Protein AF-A0A7W0DID4-F1 (afdb_monomer_lite)

InterPro domains:
  IPR013830 SGNH hydrolase-type esterase domain [PF13472] (18-116)
  IPR036514 SGNH hydrolase superfamily [G3DSA:3.40.50.1110] (1-131)
  IPR051532 Diverse Ester Hydrolysis Enzymes [PTHR30383] (20-128)

pLDDT: mean 93.21, std 9.21, range [36.56, 98.81]

Sequence (131 aa):
MPAASDAYGWNYADSRADSDRRADVIVVNQGTNDAAFGSDEFRTAYRAYLDKLRTAAPHARILALRPFNGAHAEDIAAVVAQLADARTEFVDTTDWLSPADGDFNGTVHPSSQGHRKVADRLIDLLAKEHQ

Secondary structure (DSSP, 8-state):
---HHHHTTEEETTEEPPSSTT-SEEEE---GGGTTS-HHHHHHHHHHHHHHHHHH-TTSEEEEEPPTT-TTHHHHHHHHHHHT-TTEEEE--TTS--GGGT-BSSSSSBPHHHHHHHHHHHHHHHHGGG-

Organism: NCBI:txid2756131

Foldseek 3Di:
DDQPLVCQQAPDPPHGDQNQVVAQEAEDQDQPVVLVDDLVVCLVSVLVSVVSSCVRHVNHQYEHEQQPLRGCLVSSQVSQVVVPDPRYDYHYCPPLDDVVVQQADPDRHGDPVVVVSVVVVVVVVVCVVVD

Radius of gyration: 15.05 Å; chains: 1; bounding box: 37×33×36 Å

Structure (mmCIF, N/CA/C/O backbone):
data_AF-A0A7W0DID4-F1
#
_entry.id   AF-A0A7W0DID4-F1
#
loop_
_atom_site.group_PDB
_atom_site.id
_atom_site.type_symbol
_atom_site.label_atom_id
_atom_site.label_alt_id
_atom_site.label_comp_id
_atom_site.label_asym_id
_atom_site.label_entity_id
_atom_site.label_seq_id
_atom_site.pdbx_PDB_ins_code
_atom_site.Cartn_x
_atom_site.Cartn_y
_atom_site.Cartn_z
_atom_site.occupancy
_atom_site.B_iso_or_equiv
_atom_site.auth_seq_id
_atom_site.auth_comp_id
_atom_site.auth_asym_id
_atom_site.auth_atom_id
_atom_site.pdbx_PDB_model_num
ATOM 1 N N . MET A 1 1 ? -6.939 7.546 -14.997 1.00 64.75 1 MET A N 1
ATOM 2 C CA . MET A 1 1 ? -7.271 6.647 -13.871 1.00 64.75 1 MET A CA 1
ATOM 3 C C . MET A 1 1 ? -7.735 7.528 -12.719 1.00 64.75 1 MET A C 1
ATOM 5 O O . MET A 1 1 ? -7.124 8.580 -12.564 1.00 64.75 1 MET A O 1
ATOM 9 N N . PRO A 1 2 ? -8.812 7.192 -11.988 1.00 79.19 2 PRO A N 1
ATOM 10 C CA . PRO A 1 2 ? -9.162 7.921 -10.766 1.00 79.19 2 PRO A CA 1
ATOM 11 C C . PRO A 1 2 ? -8.050 7.765 -9.719 1.00 79.19 2 PRO A C 1
ATOM 13 O O . PRO A 1 2 ? -7.287 6.797 -9.781 1.00 79.19 2 PRO A O 1
ATOM 16 N N . ALA A 1 3 ? -7.971 8.684 -8.755 1.00 87.56 3 ALA A N 1
ATOM 17 C CA . ALA A 1 3 ? -7.100 8.493 -7.600 1.00 87.56 3 ALA A CA 1
ATOM 18 C C . ALA A 1 3 ? -7.553 7.259 -6.797 1.00 87.56 3 ALA A C 1
ATOM 20 O O . ALA A 1 3 ? -8.742 6.928 -6.762 1.00 87.56 3 ALA A O 1
ATOM 21 N N . ALA A 1 4 ? -6.618 6.581 -6.123 1.00 84.69 4 ALA A N 1
ATOM 22 C CA . ALA A 1 4 ? -6.930 5.385 -5.333 1.00 84.69 4 ALA A CA 1
ATOM 23 C C . ALA A 1 4 ? -7.995 5.659 -4.255 1.00 84.69 4 ALA A C 1
ATOM 25 O O . ALA A 1 4 ? -8.894 4.846 -4.029 1.00 84.69 4 ALA A O 1
ATOM 26 N N . SER A 1 5 ? -7.942 6.844 -3.642 1.00 86.19 5 SER A N 1
ATOM 27 C CA . SER A 1 5 ? -8.946 7.303 -2.687 1.00 86.19 5 SER A CA 1
ATOM 28 C C . SER A 1 5 ? -10.337 7.383 -3.316 1.00 86.19 5 SER A C 1
ATOM 30 O O . SER A 1 5 ? -11.295 6.922 -2.700 1.00 86.19 5 SER A O 1
ATOM 32 N N . ASP A 1 6 ? -10.477 7.898 -4.536 1.00 87.81 6 ASP A N 1
ATOM 33 C CA . ASP A 1 6 ? -11.768 8.055 -5.220 1.00 87.81 6 ASP A CA 1
ATOM 34 C C . ASP A 1 6 ? -12.401 6.715 -5.610 1.00 87.81 6 ASP A C 1
ATOM 36 O O . ASP A 1 6 ? -13.627 6.586 -5.619 1.00 87.81 6 ASP A O 1
ATOM 40 N N . ALA A 1 7 ? -11.574 5.698 -5.867 1.00 86.44 7 ALA A N 1
ATOM 41 C CA . ALA A 1 7 ? -12.032 4.344 -6.170 1.00 86.44 7 ALA A CA 1
ATOM 42 C C . ALA A 1 7 ? -12.604 3.611 -4.940 1.00 86.44 7 ALA A C 1
ATOM 44 O O . ALA A 1 7 ? -13.383 2.666 -5.086 1.00 86.44 7 ALA A O 1
ATOM 45 N N . TYR A 1 8 ? -12.260 4.040 -3.722 1.00 86.94 8 TYR A N 1
ATOM 46 C CA . TYR A 1 8 ? -12.751 3.393 -2.508 1.00 86.94 8 TYR A CA 1
ATOM 47 C C . TYR A 1 8 ? -14.268 3.575 -2.327 1.00 86.94 8 TYR A C 1
ATOM 49 O O . TYR A 1 8 ? -14.780 4.697 -2.359 1.00 86.94 8 TYR A O 1
ATOM 57 N N . GLY A 1 9 ? -14.979 2.463 -2.105 1.00 87.69 9 GLY A N 1
ATOM 58 C CA . GLY A 1 9 ? -16.450 2.403 -2.075 1.00 87.69 9 GLY A CA 1
ATOM 59 C C . GLY A 1 9 ? -17.097 1.984 -3.403 1.00 87.69 9 GLY A C 1
ATOM 60 O O . GLY A 1 9 ? -18.319 2.061 -3.547 1.00 87.69 9 GLY A O 1
ATOM 61 N N . TRP A 1 10 ? -16.301 1.519 -4.368 1.00 90.12 10 TRP A N 1
ATOM 62 C CA . TRP A 1 10 ? -16.766 0.988 -5.651 1.00 90.12 10 TRP A CA 1
ATOM 63 C C . TRP A 1 10 ? -16.176 -0.401 -5.926 1.00 90.12 10 TRP A C 1
ATOM 65 O O . TRP A 1 10 ? -15.095 -0.737 -5.444 1.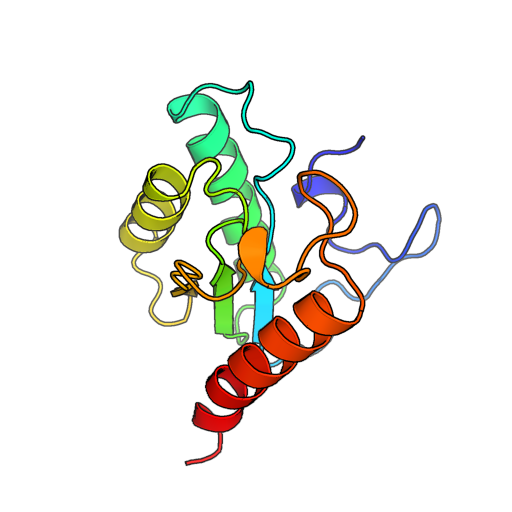00 90.12 10 TRP A O 1
ATOM 75 N N . ASN A 1 11 ? -16.894 -1.223 -6.693 1.00 88.31 11 ASN A N 1
ATOM 76 C CA . ASN A 1 11 ? -16.360 -2.458 -7.280 1.00 88.31 11 ASN A CA 1
ATOM 77 C C . ASN A 1 11 ? -15.824 -2.193 -8.692 1.00 88.31 11 ASN A C 1
ATOM 79 O O . ASN A 1 11 ? -14.724 -2.605 -9.042 1.00 88.31 11 ASN A O 1
ATOM 83 N N . TYR A 1 12 ? -16.627 -1.496 -9.491 1.00 88.81 12 TYR A N 1
ATOM 84 C CA . TYR A 1 12 ? -16.339 -1.002 -10.836 1.00 88.81 12 TYR A CA 1
ATOM 85 C C . TYR A 1 12 ? -17.307 0.157 -11.135 1.00 88.81 12 TYR A C 1
ATOM 87 O O . TYR A 1 12 ? -18.126 0.509 -10.279 1.00 88.81 12 TYR A O 1
ATOM 95 N N . ALA A 1 13 ? -17.206 0.769 -12.321 1.00 88.75 13 ALA A N 1
ATOM 96 C CA . ALA A 1 13 ? -18.090 1.864 -12.727 1.00 88.75 13 ALA A CA 1
ATOM 97 C C . ALA A 1 13 ? -19.568 1.488 -12.518 1.00 88.75 13 ALA A C 1
ATOM 99 O O . ALA A 1 13 ? -19.990 0.392 -12.879 1.00 88.75 13 ALA A O 1
ATOM 100 N N . ASP A 1 14 ? -20.321 2.378 -11.872 1.00 90.38 14 ASP A N 1
ATOM 101 C CA . ASP A 1 14 ? -21.745 2.204 -11.552 1.00 90.38 14 ASP A CA 1
ATOM 102 C C . ASP A 1 14 ? -22.088 1.042 -10.594 1.00 90.38 14 ASP A C 1
ATOM 104 O O . ASP A 1 14 ? -23.261 0.756 -10.356 1.00 90.38 14 ASP A O 1
ATOM 108 N N . SER A 1 15 ? -21.092 0.412 -9.959 1.00 91.94 15 SER A N 1
ATOM 109 C CA . SER A 1 15 ? -21.284 -0.631 -8.941 1.00 91.94 15 SER A CA 1
ATOM 110 C C . SER A 1 15 ? -20.705 -0.204 -7.596 1.00 91.94 15 SER A C 1
ATOM 112 O O . SER A 1 15 ? -19.495 -0.285 -7.359 1.00 91.94 15 SER A O 1
ATOM 114 N N . ARG A 1 16 ? -21.577 0.270 -6.699 1.00 91.31 16 ARG A N 1
ATOM 115 C CA . ARG A 1 16 ? -21.202 0.641 -5.328 1.00 91.31 16 ARG A CA 1
ATOM 116 C C . ARG A 1 16 ? -20.816 -0.595 -4.521 1.00 91.31 16 ARG A C 1
ATOM 118 O O . ARG A 1 16 ? -21.471 -1.632 -4.597 1.00 91.31 16 ARG A O 1
ATOM 125 N N . ALA A 1 17 ? -19.779 -0.446 -3.712 1.00 88.06 17 ALA A N 1
ATOM 126 C CA . ALA A 1 17 ? -19.447 -1.384 -2.655 1.00 88.06 17 ALA A CA 1
ATOM 127 C C . ALA A 1 17 ? -19.858 -0.792 -1.306 1.00 88.06 17 ALA A C 1
ATOM 129 O O . ALA A 1 17 ? -19.883 0.430 -1.145 1.00 88.06 17 ALA A O 1
ATOM 130 N N . ASP A 1 18 ? -20.121 -1.656 -0.327 1.00 86.25 18 ASP A N 1
ATOM 131 C CA . ASP A 1 18 ? -20.102 -1.230 1.070 1.00 86.25 18 ASP A CA 1
ATOM 132 C C . ASP A 1 18 ? -18.725 -0.608 1.362 1.00 86.25 18 ASP A C 1
ATOM 134 O O . ASP A 1 18 ? -17.695 -1.141 0.938 1.00 86.25 18 ASP A O 1
ATOM 138 N N . SER A 1 19 ? -18.706 0.558 2.002 1.00 78.00 19 SER A N 1
ATOM 139 C CA . SER A 1 19 ? -17.467 1.261 2.328 1.00 78.00 19 SER A CA 1
ATOM 140 C C . SER A 1 19 ? -16.710 0.604 3.476 1.00 78.00 19 SER A C 1
ATOM 142 O O . SER A 1 19 ? -15.499 0.758 3.549 1.00 78.00 19 SER A O 1
ATOM 144 N N . ASP A 1 20 ? -17.395 -0.112 4.362 1.00 82.38 20 ASP A N 1
ATOM 145 C CA . ASP A 1 20 ? -16.770 -0.861 5.452 1.00 82.38 20 ASP A CA 1
ATOM 146 C C . ASP A 1 20 ? -16.410 -2.288 4.998 1.00 82.38 20 ASP A C 1
ATOM 148 O O . ASP A 1 20 ? -15.413 -2.875 5.410 1.00 82.38 20 ASP A O 1
ATOM 152 N N . ARG A 1 21 ? -17.239 -2.866 4.114 1.00 81.62 21 ARG A N 1
ATOM 153 C CA . ARG A 1 21 ? -17.190 -4.279 3.672 1.00 81.62 21 ARG A CA 1
ATOM 154 C C . ARG A 1 21 ? -17.163 -5.307 4.813 1.00 81.62 21 ARG A C 1
ATOM 156 O O . ARG A 1 21 ? -17.044 -6.494 4.524 1.00 81.62 21 ARG A O 1
ATOM 163 N N . ARG A 1 22 ? -17.302 -4.867 6.072 1.00 87.19 22 ARG A N 1
ATOM 164 C CA . ARG A 1 22 ? -17.038 -5.650 7.288 1.00 87.19 22 ARG A CA 1
ATOM 165 C C . ARG A 1 22 ? -15.685 -6.357 7.207 1.00 87.19 22 ARG A C 1
ATOM 167 O O . ARG A 1 22 ? -15.583 -7.538 7.522 1.00 87.19 22 ARG A O 1
ATOM 174 N N . ALA A 1 23 ? -14.692 -5.664 6.657 1.00 90.81 23 ALA A N 1
ATOM 175 C CA . ALA A 1 23 ? -13.375 -6.235 6.467 1.00 90.81 23 ALA A CA 1
ATOM 176 C C . ALA A 1 23 ? -12.615 -6.218 7.796 1.00 90.81 23 ALA A C 1
ATOM 178 O O . ALA A 1 23 ? -12.357 -5.150 8.342 1.00 90.81 23 ALA A O 1
ATOM 179 N N . ASP A 1 24 ? -12.183 -7.383 8.273 1.00 94.12 24 ASP A N 1
ATOM 180 C CA . ASP A 1 24 ? -11.279 -7.458 9.427 1.00 94.12 24 ASP A CA 1
ATOM 181 C C . ASP A 1 24 ? -9.902 -6.859 9.088 1.00 94.12 24 ASP A C 1
ATOM 183 O O . ASP A 1 24 ? -9.286 -6.171 9.907 1.00 94.12 24 ASP A O 1
ATOM 187 N N . VAL A 1 25 ? -9.458 -7.044 7.836 1.00 95.31 25 VAL A N 1
ATOM 188 C CA . VAL A 1 25 ? -8.185 -6.530 7.318 1.00 95.31 25 VAL A CA 1
ATOM 189 C C . VAL A 1 25 ? -8.350 -5.879 5.948 1.00 95.31 25 VAL A C 1
ATOM 191 O O . VAL A 1 25 ? -8.963 -6.437 5.037 1.00 95.31 25 VAL A O 1
ATOM 194 N N . ILE A 1 26 ? -7.725 -4.715 5.773 1.00 95.69 26 ILE A N 1
ATOM 195 C CA . ILE A 1 26 ? -7.576 -4.011 4.500 1.00 95.69 26 ILE A CA 1
ATOM 196 C C . ILE A 1 26 ? -6.110 -4.077 4.073 1.00 95.69 26 ILE A C 1
ATOM 198 O O . ILE A 1 26 ? -5.221 -3.574 4.754 1.00 95.69 26 ILE A O 1
ATOM 202 N N . VAL A 1 27 ? -5.862 -4.677 2.912 1.00 97.31 27 VAL A N 1
ATOM 203 C CA . VAL A 1 27 ? -4.529 -4.832 2.318 1.00 97.31 27 VAL A CA 1
ATOM 204 C C . VAL A 1 27 ? -4.361 -3.784 1.216 1.00 97.31 27 VAL A C 1
ATOM 206 O O . VAL A 1 27 ? -5.056 -3.829 0.201 1.00 97.31 27 VAL A O 1
ATOM 209 N N . VAL A 1 28 ? -3.444 -2.836 1.406 1.00 97.88 28 VAL A N 1
ATOM 210 C CA . VAL A 1 28 ? -3.179 -1.733 0.473 1.00 97.88 28 VAL A CA 1
ATOM 211 C C . VAL A 1 28 ? -1.857 -1.972 -0.243 1.00 97.88 28 VAL A C 1
ATOM 213 O O . VAL A 1 28 ? -0.797 -1.887 0.362 1.00 97.88 28 VAL A O 1
ATOM 216 N N . ASN A 1 29 ? -1.917 -2.230 -1.548 1.00 97.31 29 ASN A N 1
ATOM 217 C CA . ASN A 1 29 ? -0.749 -2.311 -2.428 1.00 97.31 29 ASN A CA 1
ATOM 218 C C . ASN A 1 29 ? -0.914 -1.294 -3.567 1.00 97.31 29 A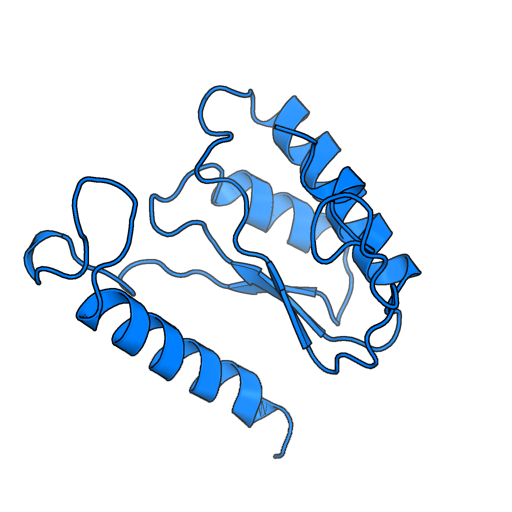SN A C 1
ATOM 220 O O . ASN A 1 29 ? -1.342 -1.634 -4.670 1.00 97.31 29 ASN A O 1
ATOM 224 N N . GLN A 1 30 ? -0.680 -0.022 -3.248 1.00 96.31 30 GLN A N 1
ATOM 225 C CA . GLN A 1 30 ? -0.777 1.119 -4.164 1.00 96.31 30 GLN A CA 1
ATOM 226 C C . GLN A 1 30 ? 0.540 1.902 -4.115 1.00 96.31 30 GLN A C 1
ATOM 228 O O . GLN A 1 30 ? 1.187 1.939 -3.073 1.00 96.31 30 GLN A O 1
ATOM 233 N N . GLY A 1 31 ? 0.952 2.496 -5.237 1.00 95.94 31 GLY A N 1
ATOM 234 C CA . GLY A 1 31 ? 2.221 3.230 -5.350 1.00 95.94 31 GLY A CA 1
ATOM 235 C C . GLY A 1 31 ? 3.073 2.857 -6.565 1.00 95.94 31 GLY A C 1
ATOM 236 O O . GLY A 1 31 ? 3.877 3.664 -7.018 1.00 95.94 31 GLY A O 1
ATOM 237 N N . THR A 1 32 ? 2.883 1.668 -7.158 1.00 96.12 32 THR A N 1
ATOM 238 C CA . THR A 1 32 ? 3.667 1.225 -8.339 1.00 96.12 32 THR A CA 1
ATOM 239 C C . THR A 1 32 ? 3.566 2.215 -9.504 1.00 96.12 32 THR A C 1
ATOM 241 O O . THR A 1 32 ? 4.569 2.498 -10.157 1.00 96.12 32 THR A O 1
ATOM 244 N N . ASN A 1 33 ? 2.364 2.740 -9.759 1.00 94.94 33 ASN A N 1
ATOM 245 C CA . ASN A 1 33 ? 2.088 3.652 -10.874 1.00 94.94 33 ASN A CA 1
ATOM 246 C C . ASN A 1 33 ? 2.386 5.118 -10.540 1.00 94.94 33 ASN A C 1
ATOM 248 O O . ASN A 1 33 ? 2.316 5.970 -11.421 1.00 94.94 33 ASN A O 1
ATOM 252 N N . ASP A 1 34 ? 2.712 5.404 -9.284 1.00 96.25 34 ASP A N 1
ATOM 253 C CA . ASP A 1 34 ? 2.871 6.759 -8.778 1.00 96.25 34 ASP A CA 1
ATOM 254 C C . ASP A 1 34 ? 4.338 7.207 -8.791 1.00 96.25 34 ASP A C 1
ATOM 256 O O . ASP A 1 34 ? 4.630 8.342 -8.452 1.00 96.25 34 ASP A O 1
ATOM 260 N N . ALA A 1 35 ? 5.258 6.361 -9.270 1.00 93.06 35 ALA A N 1
ATOM 261 C CA . ALA A 1 35 ? 6.707 6.585 -9.248 1.00 93.06 35 ALA A CA 1
ATOM 262 C C . ALA A 1 35 ? 7.195 7.893 -9.911 1.00 93.06 35 ALA A C 1
ATOM 264 O O . ALA A 1 35 ? 8.344 8.282 -9.715 1.00 93.06 35 ALA A O 1
ATOM 265 N N . ALA A 1 36 ? 6.363 8.541 -10.731 1.00 94.88 36 ALA A N 1
ATOM 266 C CA . ALA A 1 36 ? 6.671 9.831 -11.348 1.00 94.88 36 ALA A CA 1
ATOM 267 C C . ALA A 1 36 ? 6.356 11.037 -10.440 1.00 94.88 36 ALA A C 1
ATOM 269 O O . ALA A 1 36 ? 6.811 12.143 -10.736 1.00 94.88 36 ALA A O 1
ATOM 270 N N . PHE A 1 37 ? 5.575 10.850 -9.373 1.00 96.25 37 PHE A N 1
ATOM 271 C CA . PHE A 1 37 ? 5.215 11.906 -8.434 1.00 96.25 37 PHE A CA 1
ATOM 272 C C . PHE A 1 37 ? 6.324 12.133 -7.402 1.00 96.25 37 PHE A C 1
ATOM 274 O O . PHE A 1 37 ? 7.085 11.233 -7.047 1.00 96.25 37 PHE A O 1
ATOM 281 N N . GLY A 1 38 ? 6.427 13.369 -6.913 1.00 98.00 38 GLY A N 1
ATOM 282 C CA . GLY A 1 38 ? 7.363 13.706 -5.843 1.00 98.00 38 GLY A CA 1
ATOM 283 C C . GLY A 1 38 ? 6.923 13.133 -4.493 1.00 98.00 38 GLY A C 1
ATOM 284 O O . GLY A 1 38 ? 5.733 12.936 -4.252 1.00 98.00 38 GLY A O 1
ATOM 285 N N . SER A 1 39 ? 7.886 12.930 -3.588 1.00 98.06 39 SER A N 1
ATOM 286 C CA . SER A 1 39 ? 7.651 12.412 -2.229 1.00 98.06 39 SER A CA 1
ATOM 287 C C . SER A 1 39 ? 6.547 13.177 -1.481 1.00 98.06 39 SER A C 1
ATOM 289 O O . SER A 1 39 ? 5.597 12.563 -1.003 1.00 98.06 39 SER A O 1
ATOM 291 N N . ASP A 1 40 ? 6.596 14.512 -1.432 1.00 98.25 40 ASP A N 1
ATOM 292 C CA . ASP A 1 40 ? 5.612 15.309 -0.680 1.00 98.25 40 ASP A CA 1
ATOM 293 C C . ASP A 1 40 ? 4.182 15.180 -1.231 1.00 98.25 40 ASP A C 1
ATOM 295 O O . ASP A 1 40 ? 3.214 15.067 -0.467 1.00 98.25 40 ASP A O 1
ATOM 299 N N . GLU A 1 41 ? 4.044 15.164 -2.559 1.00 97.88 41 GLU A N 1
ATOM 300 C CA . GLU A 1 41 ? 2.758 14.986 -3.237 1.00 97.88 41 GLU A CA 1
ATOM 301 C C . GLU A 1 41 ? 2.195 13.590 -2.960 1.00 97.88 41 GLU A C 1
ATOM 303 O O . GLU A 1 41 ? 1.056 13.458 -2.500 1.00 97.88 41 GLU A O 1
ATOM 308 N N . PHE A 1 42 ? 3.021 12.556 -3.145 1.00 98.44 42 PHE A N 1
ATOM 309 C CA . PHE A 1 42 ? 2.641 11.176 -2.876 1.00 98.44 42 PHE A CA 1
ATOM 310 C C . PHE A 1 42 ? 2.225 10.985 -1.414 1.00 98.44 42 PHE A C 1
ATOM 312 O O . PHE A 1 42 ? 1.151 10.454 -1.143 1.00 98.44 42 PHE A O 1
ATOM 319 N N . ARG A 1 43 ? 3.024 11.465 -0.454 1.00 98.56 43 ARG A N 1
ATOM 320 C CA . ARG A 1 43 ? 2.738 11.331 0.985 1.00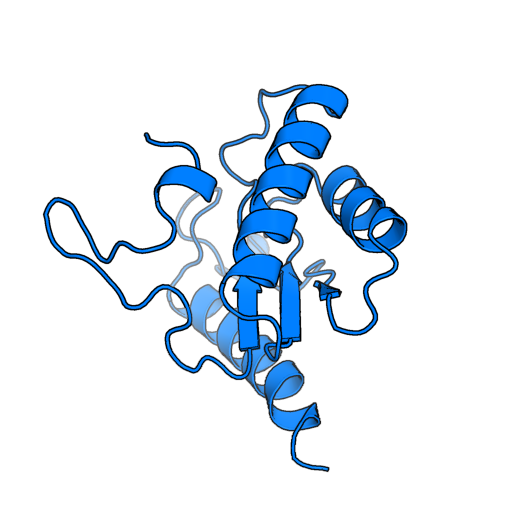 98.56 43 ARG A CA 1
ATOM 321 C C . ARG A 1 43 ? 1.431 12.007 1.373 1.00 98.56 43 ARG A C 1
ATOM 323 O O . ARG A 1 43 ? 0.663 11.442 2.150 1.00 98.56 43 ARG A O 1
ATOM 330 N N . THR A 1 44 ? 1.163 13.187 0.817 1.00 98.12 44 THR A N 1
ATOM 331 C CA . THR A 1 44 ? -0.093 13.911 1.047 1.00 98.12 44 THR A CA 1
ATOM 332 C C . THR A 1 44 ? -1.290 13.092 0.564 1.00 98.12 44 THR A C 1
ATOM 334 O O . THR A 1 44 ? -2.241 12.883 1.321 1.00 98.12 44 THR A O 1
ATOM 337 N N . ALA A 1 45 ? -1.229 12.573 -0.665 1.00 97.81 45 ALA A N 1
ATOM 338 C CA . ALA A 1 45 ? -2.303 11.773 -1.246 1.00 97.81 45 ALA A CA 1
ATOM 339 C C . ALA A 1 45 ? -2.477 10.415 -0.543 1.00 97.81 45 ALA A C 1
ATOM 341 O O . ALA A 1 45 ? -3.600 10.008 -0.238 1.00 97.81 45 ALA A O 1
ATOM 342 N N . TYR A 1 46 ? -1.375 9.729 -0.235 1.00 98.44 46 TYR A N 1
ATOM 343 C CA . TYR A 1 46 ? -1.386 8.426 0.423 1.00 98.44 46 TYR A CA 1
ATOM 344 C C . TYR A 1 46 ? -1.920 8.525 1.855 1.00 98.44 46 TYR A C 1
ATOM 346 O O . TYR A 1 46 ? -2.739 7.704 2.263 1.00 98.44 46 TYR A O 1
ATOM 354 N N . ARG A 1 47 ? -1.551 9.577 2.602 1.00 98.25 47 ARG A N 1
ATOM 355 C CA . ARG A 1 47 ? -2.137 9.857 3.921 1.00 98.25 47 ARG A CA 1
ATOM 356 C C . ARG A 1 47 ? -3.646 10.063 3.828 1.00 98.25 47 ARG A C 1
ATOM 358 O O . ARG A 1 47 ? -4.386 9.410 4.555 1.00 98.25 47 ARG A O 1
ATOM 365 N N . ALA A 1 48 ? -4.101 10.911 2.904 1.00 97.44 48 ALA A N 1
ATOM 366 C CA . ALA A 1 48 ? -5.530 11.144 2.700 1.00 97.44 48 ALA A CA 1
ATOM 367 C C . ALA A 1 48 ? -6.280 9.851 2.332 1.00 97.44 48 ALA A C 1
ATOM 369 O O . ALA A 1 48 ? -7.428 9.653 2.736 1.00 97.44 48 ALA A O 1
ATOM 370 N N . TYR A 1 49 ? -5.632 8.948 1.592 1.00 97.69 49 TYR A N 1
ATOM 371 C CA . TYR A 1 49 ? -6.189 7.636 1.300 1.00 97.69 49 TYR A CA 1
ATOM 372 C C . TYR A 1 49 ? -6.325 6.774 2.564 1.00 97.69 49 TYR A C 1
ATOM 374 O O . TYR A 1 49 ? -7.419 6.273 2.822 1.00 97.69 49 TYR A O 1
ATOM 382 N N . LEU A 1 50 ? -5.276 6.649 3.383 1.00 97.81 50 LEU A N 1
ATOM 383 C CA . LEU A 1 50 ? -5.338 5.885 4.636 1.00 97.81 50 LEU A CA 1
ATOM 384 C C . LEU A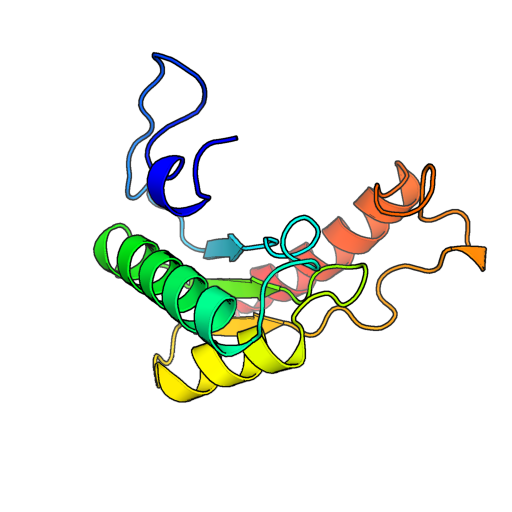 1 50 ? -6.363 6.464 5.628 1.00 97.81 50 LEU A C 1
ATOM 386 O O . LEU A 1 50 ? -7.124 5.701 6.222 1.00 97.81 50 LEU A O 1
ATOM 390 N N . ASP A 1 51 ? -6.464 7.791 5.742 1.00 96.81 51 ASP A N 1
ATOM 391 C CA . ASP A 1 51 ? -7.480 8.459 6.571 1.00 96.81 51 ASP A CA 1
ATOM 392 C C . ASP A 1 51 ? -8.906 8.104 6.108 1.00 96.81 51 ASP A C 1
ATOM 394 O O . ASP A 1 51 ? -9.800 7.846 6.925 1.00 96.81 51 ASP A O 1
ATOM 398 N N . LYS A 1 52 ? -9.127 8.024 4.787 1.00 95.81 52 LYS A N 1
ATOM 399 C CA . LYS A 1 52 ? -10.409 7.596 4.208 1.00 95.81 52 LYS A CA 1
ATOM 400 C C . LYS A 1 52 ? -10.730 6.140 4.554 1.00 95.81 52 LYS A C 1
ATOM 402 O O . LYS A 1 52 ? -11.869 5.855 4.927 1.00 95.81 52 LYS A O 1
ATOM 407 N N . LEU A 1 53 ? -9.750 5.238 4.460 1.00 95.50 53 LEU A N 1
ATOM 408 C CA . LEU A 1 53 ? -9.914 3.830 4.844 1.00 95.50 53 LEU A CA 1
ATOM 409 C C . LEU A 1 53 ? -10.267 3.702 6.328 1.00 95.50 53 LEU A C 1
ATOM 411 O O . LEU A 1 53 ? -11.256 3.057 6.672 1.00 95.50 53 LEU A O 1
ATOM 415 N N . ARG A 1 54 ? -9.511 4.378 7.202 1.00 96.00 54 ARG A N 1
ATOM 416 C CA . ARG A 1 54 ? -9.732 4.360 8.653 1.00 96.00 54 ARG A CA 1
ATOM 417 C C . ARG A 1 54 ? -11.100 4.921 9.036 1.00 96.00 54 ARG A C 1
ATOM 419 O O . ARG A 1 54 ? -11.745 4.381 9.929 1.00 96.00 54 ARG A O 1
ATOM 426 N N . THR A 1 55 ? -11.562 5.970 8.358 1.00 94.31 55 THR A N 1
ATOM 427 C CA . THR A 1 55 ? -12.904 6.534 8.586 1.00 94.31 55 THR A CA 1
ATOM 428 C C . THR A 1 55 ? -14.004 5.540 8.215 1.00 94.31 55 THR A C 1
ATOM 430 O O . THR A 1 55 ? -15.007 5.440 8.918 1.00 94.31 55 THR A O 1
ATOM 433 N N . ALA A 1 56 ? -13.829 4.812 7.112 1.00 93.75 56 ALA A N 1
ATOM 434 C CA . ALA A 1 56 ? -14.836 3.884 6.614 1.00 93.75 56 ALA A CA 1
ATOM 435 C C . ALA A 1 56 ? -14.879 2.554 7.382 1.00 93.75 56 ALA A C 1
ATOM 437 O O . ALA A 1 56 ? -15.967 2.027 7.597 1.00 93.75 56 ALA A O 1
ATOM 438 N N . ALA A 1 57 ? -13.719 2.048 7.805 1.00 94.44 57 ALA A N 1
ATOM 439 C CA . ALA A 1 57 ? -13.560 0.789 8.526 1.00 94.44 57 ALA A CA 1
ATOM 440 C C . ALA A 1 57 ? -12.727 1.006 9.808 1.00 94.44 57 ALA A C 1
ATOM 442 O O . ALA A 1 57 ? -11.566 0.593 9.901 1.00 94.44 57 ALA A O 1
ATOM 443 N N . PRO A 1 58 ? -13.287 1.671 10.838 1.00 94.81 58 PRO A N 1
ATOM 444 C CA . PRO A 1 58 ? -12.540 2.048 12.041 1.00 94.81 58 PRO A CA 1
ATOM 445 C C . PRO A 1 58 ? -12.031 0.850 12.853 1.00 94.81 58 PRO A C 1
ATOM 447 O O . PRO A 1 58 ? -11.092 0.996 13.637 1.00 94.81 58 PRO A O 1
ATOM 450 N N . HIS A 1 59 ? -12.623 -0.330 12.663 1.00 93.44 59 HIS A N 1
ATOM 451 C CA . HIS A 1 59 ? -12.236 -1.563 13.343 1.00 93.44 59 HIS A CA 1
ATOM 452 C C . HIS A 1 59 ? -11.123 -2.337 12.626 1.00 93.44 59 HIS A C 1
ATOM 454 O O . HIS A 1 59 ? -10.380 -3.055 13.294 1.00 93.44 59 HIS A O 1
ATOM 460 N N . ALA A 1 60 ? -10.986 -2.173 11.308 1.00 95.00 60 ALA A N 1
ATOM 461 C CA . ALA A 1 60 ? -10.112 -2.998 10.486 1.00 95.00 60 ALA A CA 1
ATOM 462 C C . ALA A 1 60 ? -8.626 -2.770 10.794 1.00 95.00 60 ALA A C 1
ATOM 464 O O . ALA A 1 60 ? -8.190 -1.641 11.062 1.00 95.00 60 ALA A O 1
ATOM 465 N N . ARG A 1 61 ? -7.816 -3.822 10.686 1.00 96.00 61 ARG A N 1
ATOM 466 C CA . ARG A 1 61 ? -6.366 -3.670 10.523 1.00 96.00 61 ARG A CA 1
ATOM 467 C C . ARG A 1 61 ? -6.067 -3.226 9.096 1.00 96.00 61 ARG A C 1
ATOM 469 O O . ARG A 1 61 ? -6.700 -3.682 8.151 1.00 96.00 61 ARG A O 1
ATOM 476 N N . ILE A 1 62 ? -5.107 -2.327 8.926 1.00 97.50 62 ILE A N 1
ATOM 477 C CA . ILE A 1 62 ? -4.672 -1.841 7.617 1.00 97.50 62 ILE A CA 1
ATOM 478 C C . ILE A 1 62 ? -3.219 -2.262 7.426 1.00 97.50 62 ILE A C 1
ATOM 480 O O . ILE A 1 62 ? -2.343 -1.843 8.177 1.00 97.50 62 ILE A O 1
ATOM 484 N N . LEU A 1 63 ? -2.966 -3.083 6.412 1.00 98.25 63 LEU A N 1
ATOM 485 C CA . LEU A 1 63 ? -1.626 -3.470 5.988 1.00 98.25 63 LEU A CA 1
ATOM 486 C C . LEU A 1 63 ? -1.268 -2.636 4.759 1.00 98.25 63 LEU A C 1
ATOM 488 O O . LEU A 1 63 ? -1.816 -2.855 3.681 1.00 98.25 63 LEU A O 1
ATOM 492 N N . ALA A 1 64 ? -0.376 -1.664 4.920 1.00 98.56 64 ALA A N 1
ATOM 493 C CA . ALA A 1 64 ? 0.163 -0.853 3.836 1.00 98.56 64 ALA A CA 1
ATOM 494 C C . ALA A 1 64 ? 1.443 -1.506 3.312 1.00 98.56 64 ALA A C 1
ATOM 496 O O . ALA A 1 64 ? 2.496 -1.439 3.943 1.00 98.56 64 ALA A O 1
ATOM 497 N N . LEU A 1 65 ? 1.347 -2.170 2.167 1.00 98.75 65 LEU A N 1
ATOM 498 C CA . LEU A 1 65 ? 2.462 -2.887 1.572 1.00 98.75 65 LEU A CA 1
ATOM 499 C C . LEU A 1 65 ? 3.403 -1.902 0.896 1.00 98.75 65 LEU A C 1
ATOM 501 O O . LEU A 1 65 ? 2.970 -0.988 0.191 1.00 98.75 65 LEU A O 1
ATOM 505 N N . ARG A 1 66 ? 4.700 -2.173 1.015 1.00 98.44 66 ARG A N 1
ATOM 506 C CA . ARG A 1 66 ? 5.675 -1.716 0.031 1.00 98.44 66 ARG A CA 1
ATOM 507 C C . ARG A 1 66 ? 5.251 -2.240 -1.354 1.00 98.44 66 ARG A C 1
ATOM 509 O O . ARG A 1 66 ? 5.059 -3.446 -1.502 1.00 98.44 66 ARG A O 1
ATOM 516 N N . PRO A 1 67 ? 5.126 -1.393 -2.389 1.00 97.62 67 PRO A N 1
ATOM 517 C CA . PRO A 1 67 ? 4.935 -1.870 -3.751 1.00 97.62 67 PRO A CA 1
ATOM 518 C C . PRO A 1 67 ? 6.051 -2.838 -4.146 1.00 97.62 67 PRO A C 1
ATOM 520 O O . PRO A 1 67 ? 7.214 -2.632 -3.795 1.00 97.62 67 PRO A O 1
ATOM 523 N N . PHE A 1 68 ? 5.735 -3.889 -4.904 1.00 96.94 68 PHE A N 1
ATOM 524 C CA . PHE A 1 68 ? 6.729 -4.925 -5.220 1.00 96.94 68 PHE A CA 1
ATOM 525 C C . PHE A 1 68 ? 7.925 -4.392 -6.024 1.00 96.94 68 PHE A C 1
ATOM 527 O O . PHE A 1 68 ? 9.031 -4.906 -5.888 1.00 96.94 68 PHE A O 1
ATOM 534 N N . ASN A 1 69 ? 7.734 -3.317 -6.797 1.00 94.50 69 ASN A N 1
ATOM 535 C CA . ASN A 1 69 ? 8.814 -2.612 -7.496 1.00 94.50 69 ASN A CA 1
ATOM 536 C C . ASN A 1 69 ? 9.591 -1.614 -6.609 1.00 94.50 69 ASN A C 1
ATOM 538 O O . ASN A 1 69 ? 10.562 -1.023 -7.068 1.00 94.50 69 ASN A O 1
ATOM 542 N N . GLY A 1 70 ? 9.166 -1.405 -5.361 1.00 96.00 70 GLY A N 1
ATOM 543 C CA . GLY A 1 70 ? 9.787 -0.504 -4.391 1.00 96.00 70 GLY A CA 1
ATOM 544 C C . GLY A 1 70 ? 9.423 0.972 -4.503 1.00 96.00 70 GLY A C 1
ATOM 545 O O . GLY A 1 70 ? 9.962 1.767 -3.735 1.00 96.00 70 GLY A O 1
ATOM 546 N N . ALA A 1 71 ? 8.522 1.349 -5.413 1.00 97.50 71 ALA A N 1
ATOM 547 C CA . ALA A 1 71 ? 8.093 2.737 -5.551 1.00 97.50 71 ALA A CA 1
ATOM 548 C C . ALA A 1 71 ? 7.564 3.286 -4.215 1.00 97.50 71 ALA A C 1
ATOM 550 O O . ALA A 1 71 ? 6.773 2.624 -3.544 1.00 97.50 71 ALA A O 1
ATOM 551 N N . HIS A 1 72 ? 8.021 4.483 -3.835 1.00 98.38 72 HIS A N 1
ATOM 552 C CA . HIS A 1 72 ? 7.594 5.195 -2.625 1.00 98.38 72 HIS A CA 1
ATOM 553 C C . HIS A 1 72 ? 7.692 4.395 -1.310 1.00 98.38 72 HIS A C 1
ATOM 555 O O . HIS A 1 72 ? 6.993 4.702 -0.348 1.00 98.38 72 HIS A O 1
ATOM 561 N N . ALA A 1 73 ? 8.566 3.384 -1.223 1.00 98.50 73 ALA A N 1
ATOM 562 C CA . ALA A 1 73 ? 8.690 2.543 -0.028 1.00 98.50 73 ALA A CA 1
ATOM 563 C C . ALA A 1 73 ? 8.927 3.360 1.258 1.00 98.50 73 ALA A C 1
ATOM 565 O O . ALA A 1 73 ? 8.225 3.177 2.253 1.00 98.50 73 ALA A O 1
ATOM 566 N N . GLU A 1 74 ? 9.882 4.293 1.214 1.00 98.62 74 GLU A N 1
ATOM 567 C CA . GLU A 1 74 ? 10.220 5.166 2.344 1.00 98.62 74 GLU A CA 1
ATOM 568 C C . GLU A 1 74 ? 9.076 6.126 2.690 1.00 98.62 74 GLU A C 1
ATOM 570 O O . GLU A 1 74 ? 8.785 6.354 3.863 1.00 98.62 74 GLU A O 1
ATOM 575 N N . ASP A 1 75 ? 8.379 6.637 1.676 1.00 98.81 75 ASP A N 1
ATOM 576 C CA . ASP A 1 75 ? 7.254 7.554 1.844 1.00 98.81 75 ASP A CA 1
ATOM 577 C C . ASP A 1 75 ? 6.063 6.877 2.526 1.00 98.81 75 ASP A C 1
ATOM 579 O O . ASP A 1 75 ? 5.476 7.440 3.452 1.00 98.81 75 ASP A O 1
ATOM 583 N N . ILE A 1 76 ? 5.725 5.656 2.102 1.00 98.81 76 ILE A N 1
ATOM 584 C CA . ILE A 1 76 ? 4.653 4.855 2.704 1.00 98.81 76 ILE A CA 1
ATOM 585 C C . ILE A 1 76 ? 5.001 4.549 4.162 1.00 98.81 76 ILE A C 1
ATOM 587 O O . ILE A 1 76 ? 4.175 4.789 5.046 1.00 98.81 76 ILE A O 1
ATOM 591 N N . ALA A 1 77 ? 6.221 4.075 4.432 1.00 98.75 77 ALA A N 1
ATOM 592 C CA . ALA A 1 77 ? 6.677 3.794 5.791 1.00 98.75 77 ALA A CA 1
ATOM 593 C C . ALA A 1 77 ? 6.617 5.048 6.682 1.00 98.75 77 ALA A C 1
ATOM 595 O O . ALA A 1 77 ? 6.125 4.984 7.812 1.00 98.75 77 ALA A O 1
ATOM 596 N N . ALA A 1 78 ? 7.046 6.203 6.162 1.00 98.69 78 ALA A N 1
ATOM 597 C CA . ALA A 1 78 ? 6.991 7.475 6.874 1.00 98.69 78 ALA A CA 1
ATOM 598 C C . ALA A 1 78 ? 5.551 7.913 7.176 1.00 98.69 78 ALA A C 1
ATOM 600 O O . ALA A 1 78 ? 5.273 8.339 8.296 1.00 98.69 78 ALA A O 1
ATOM 601 N N . VAL A 1 79 ? 4.626 7.796 6.215 1.00 98.75 79 VAL A N 1
ATOM 602 C CA . VAL A 1 79 ? 3.206 8.121 6.432 1.00 98.75 79 VAL A CA 1
ATOM 603 C C . VAL A 1 79 ? 2.602 7.215 7.501 1.00 98.75 79 VAL A C 1
ATOM 605 O O . VAL A 1 79 ? 1.969 7.718 8.427 1.00 98.75 79 VAL A O 1
ATOM 608 N N . VAL A 1 80 ? 2.826 5.900 7.420 1.00 98.62 80 VAL A N 1
ATOM 609 C CA . VAL A 1 80 ? 2.308 4.947 8.415 1.00 98.62 80 VAL A CA 1
ATOM 610 C C . VAL A 1 80 ? 2.850 5.259 9.812 1.00 98.62 80 VAL A C 1
ATOM 612 O O . VAL A 1 80 ? 2.075 5.327 10.765 1.00 98.62 80 VAL A O 1
ATOM 615 N N . ALA A 1 81 ? 4.151 5.534 9.940 1.00 98.38 81 ALA A N 1
ATOM 616 C CA . ALA A 1 81 ? 4.750 5.919 11.217 1.00 98.38 81 ALA A CA 1
ATOM 617 C C . ALA A 1 81 ? 4.163 7.234 11.772 1.00 98.38 81 ALA A C 1
ATOM 619 O O . ALA A 1 81 ? 3.926 7.348 12.973 1.00 98.38 81 ALA A O 1
ATOM 620 N N . GLN A 1 82 ? 3.898 8.218 10.906 1.00 98.12 82 GLN A N 1
ATOM 621 C CA . GLN A 1 82 ? 3.329 9.518 11.284 1.00 98.12 82 GLN A CA 1
ATOM 622 C C . GLN A 1 82 ? 1.854 9.454 11.689 1.00 98.12 82 GLN A C 1
ATOM 624 O O . GLN A 1 82 ? 1.417 10.291 12.479 1.00 98.12 82 GLN A O 1
ATOM 629 N N . LEU A 1 83 ? 1.087 8.490 11.169 1.00 96.50 83 LEU A N 1
ATOM 630 C CA . LEU A 1 83 ? -0.306 8.290 11.575 1.00 96.50 83 LEU A CA 1
ATOM 631 C C . LEU A 1 83 ? -0.427 7.920 13.057 1.00 96.50 83 LEU A C 1
ATOM 633 O O . LEU A 1 83 ? -1.447 8.236 13.665 1.00 96.50 83 LEU A O 1
ATOM 637 N N . ALA A 1 84 ? 0.593 7.261 13.625 1.00 94.00 84 ALA A N 1
ATOM 638 C CA . ALA A 1 84 ? 0.585 6.745 14.996 1.00 94.00 84 ALA A CA 1
ATOM 639 C C . ALA A 1 84 ? -0.675 5.908 15.324 1.00 94.00 84 ALA A C 1
ATOM 641 O O . ALA A 1 84 ? -1.133 5.859 16.466 1.00 94.00 84 ALA A O 1
ATOM 642 N N . ASP A 1 85 ? -1.241 5.247 14.311 1.00 96.69 85 ASP A N 1
ATOM 643 C CA . ASP A 1 85 ? -2.412 4.384 14.427 1.00 96.69 85 ASP A CA 1
ATOM 644 C C . ASP A 1 85 ? -1.968 2.942 14.687 1.00 96.69 85 ASP A C 1
ATOM 646 O O . ASP A 1 85 ? -1.386 2.292 13.822 1.00 96.69 85 ASP A O 1
ATOM 650 N N . ALA A 1 86 ? -2.294 2.421 15.870 1.00 95.38 86 ALA A N 1
ATOM 651 C CA . ALA A 1 86 ? -1.902 1.080 16.304 1.00 95.38 86 ALA A CA 1
ATOM 652 C C . ALA A 1 86 ? -2.462 -0.060 15.430 1.00 95.38 86 ALA A C 1
ATOM 654 O O . ALA A 1 86 ? -2.015 -1.198 15.558 1.00 95.38 86 ALA A O 1
ATOM 655 N N . ARG A 1 87 ? -3.451 0.215 14.569 1.00 96.31 87 ARG A N 1
ATOM 656 C CA . ARG A 1 87 ? -4.037 -0.766 13.643 1.00 96.31 87 ARG A CA 1
ATOM 657 C C . ARG A 1 87 ? -3.615 -0.557 12.190 1.00 96.31 87 ARG A C 1
ATOM 659 O O . ARG A 1 87 ? -4.198 -1.201 11.320 1.00 96.31 87 ARG A O 1
ATOM 666 N N . THR A 1 88 ? -2.642 0.309 11.916 1.00 98.12 88 THR A N 1
ATOM 667 C CA . THR A 1 88 ? -2.075 0.502 10.576 1.00 98.12 88 THR A CA 1
ATOM 668 C C . THR A 1 88 ? -0.592 0.143 10.590 1.00 98.12 88 THR A C 1
ATOM 670 O O . THR A 1 88 ? 0.184 0.717 11.346 1.00 98.12 88 THR A O 1
ATOM 673 N N . GLU A 1 89 ? -0.192 -0.808 9.751 1.00 97.81 89 GLU A N 1
ATOM 674 C CA . GLU A 1 89 ? 1.163 -1.361 9.708 1.00 97.81 89 GLU A CA 1
ATOM 675 C C . GLU A 1 89 ? 1.760 -1.223 8.307 1.00 97.81 89 GLU A C 1
ATOM 677 O O . GLU A 1 89 ? 1.092 -1.480 7.305 1.00 97.81 89 GLU A O 1
ATOM 682 N N . PHE A 1 90 ? 3.034 -0.837 8.241 1.00 98.56 90 PHE A N 1
ATOM 683 C CA . PHE A 1 90 ? 3.810 -0.910 7.013 1.00 98.56 90 PHE A CA 1
ATOM 684 C C . PHE A 1 90 ? 4.381 -2.318 6.878 1.00 98.56 90 PHE A C 1
ATOM 686 O O . PHE A 1 90 ? 5.120 -2.776 7.749 1.00 98.56 90 PHE A O 1
ATOM 693 N N . VAL A 1 91 ? 4.058 -2.989 5.777 1.00 98.50 91 VAL A N 1
ATOM 694 C CA . VAL A 1 91 ? 4.564 -4.326 5.470 1.00 98.50 91 VAL A CA 1
ATOM 695 C C . VAL A 1 91 ? 5.655 -4.196 4.421 1.00 98.50 91 VAL A C 1
ATOM 697 O O . VAL A 1 91 ? 5.382 -3.921 3.249 1.00 98.50 91 VAL A O 1
ATOM 700 N N . ASP A 1 92 ? 6.898 -4.417 4.840 1.00 98.25 92 ASP A N 1
ATOM 701 C CA . ASP A 1 92 ? 8.021 -4.486 3.915 1.00 98.25 92 ASP A CA 1
ATOM 702 C C . ASP A 1 92 ? 7.967 -5.795 3.112 1.00 98.25 92 ASP A C 1
ATOM 704 O O . ASP A 1 92 ? 8.074 -6.898 3.653 1.00 98.25 92 ASP A O 1
ATOM 708 N N . THR A 1 93 ? 7.781 -5.662 1.800 1.00 98.31 93 THR A N 1
ATOM 709 C CA . THR A 1 93 ? 7.711 -6.784 0.857 1.00 98.31 93 THR A CA 1
ATOM 710 C C . THR A 1 93 ? 9.032 -7.025 0.128 1.00 98.31 93 THR A C 1
ATOM 712 O O . THR A 1 93 ? 9.041 -7.659 -0.933 1.00 98.31 93 THR A O 1
ATOM 715 N N . THR A 1 94 ? 10.136 -6.449 0.609 1.00 97.56 94 THR A N 1
ATOM 716 C CA . THR A 1 94 ? 11.471 -6.710 0.060 1.00 97.56 94 THR A CA 1
ATOM 717 C C . THR A 1 94 ? 11.716 -8.221 0.005 1.00 97.56 94 THR A C 1
ATOM 719 O O . THR A 1 94 ? 11.333 -8.962 0.909 1.00 97.56 94 THR A O 1
ATOM 722 N N . ASP A 1 95 ? 12.268 -8.684 -1.116 1.00 95.88 95 ASP A N 1
ATOM 723 C CA . ASP A 1 95 ? 12.567 -10.093 -1.405 1.00 95.88 95 ASP A CA 1
ATOM 724 C C . ASP A 1 95 ? 11.367 -11.061 -1.415 1.00 95.88 95 ASP A C 1
ATOM 726 O O . ASP A 1 95 ? 11.544 -12.279 -1.477 1.00 95.88 95 ASP A O 1
ATOM 730 N N . TRP A 1 96 ? 10.123 -10.564 -1.419 1.00 97.69 96 TRP A N 1
ATOM 731 C CA . TRP A 1 96 ? 8.955 -11.435 -1.611 1.00 97.69 96 TRP A CA 1
ATOM 732 C C . TRP A 1 96 ? 8.875 -11.994 -3.033 1.00 97.69 96 TRP A C 1
ATOM 734 O O . TRP A 1 96 ? 8.360 -13.096 -3.230 1.00 97.69 96 TRP A O 1
ATOM 744 N N . LEU A 1 97 ? 9.363 -11.228 -4.013 1.00 97.50 97 LEU A N 1
ATOM 745 C CA . LEU A 1 97 ? 9.360 -11.576 -5.430 1.00 97.50 97 LEU A CA 1
ATOM 746 C C . LEU A 1 97 ? 10.726 -11.311 -6.055 1.00 97.50 97 LEU A C 1
ATOM 748 O O . LEU A 1 97 ? 11.356 -10.290 -5.786 1.00 97.50 97 LEU A O 1
ATOM 752 N N . SER A 1 98 ? 11.137 -12.210 -6.944 1.00 94.94 98 SER A N 1
ATOM 753 C CA . SER A 1 98 ? 12.400 -12.155 -7.672 1.00 94.94 98 SER A CA 1
ATOM 754 C C . SER A 1 98 ? 12.146 -12.241 -9.182 1.00 94.94 98 SER A C 1
ATOM 756 O O . SER A 1 98 ? 11.577 -13.228 -9.663 1.00 94.94 98 SER A O 1
ATOM 758 N N . PRO A 1 99 ? 12.599 -11.254 -9.982 1.00 92.62 99 PRO A N 1
ATOM 759 C CA . PRO A 1 99 ? 12.596 -11.377 -11.440 1.00 92.62 99 PRO A CA 1
ATOM 760 C C . PRO A 1 99 ? 13.400 -12.584 -11.934 1.00 92.62 99 PRO A C 1
ATOM 762 O O . PRO A 1 99 ? 12.999 -13.228 -12.902 1.00 92.62 99 PRO A O 1
ATOM 765 N N . ALA A 1 100 ? 14.497 -12.925 -11.249 1.00 94.44 100 ALA A N 1
ATOM 766 C CA . ALA A 1 100 ? 15.340 -14.068 -11.598 1.00 94.44 100 ALA A CA 1
ATOM 767 C C . ALA A 1 100 ? 14.622 -15.417 -11.404 1.00 94.44 100 ALA A C 1
ATOM 769 O O . ALA A 1 100 ? 14.946 -16.384 -12.090 1.00 94.44 100 ALA A O 1
ATOM 770 N N . ASP A 1 101 ? 13.610 -15.464 -10.535 1.00 95.88 101 ASP A N 1
ATOM 771 C CA . ASP A 1 101 ? 12.840 -16.675 -10.228 1.00 95.88 101 ASP A CA 1
ATOM 772 C C . ASP A 1 101 ? 11.607 -16.842 -11.137 1.00 95.88 101 ASP A C 1
ATOM 774 O O . ASP A 1 101 ? 10.819 -17.773 -10.951 1.00 95.88 101 ASP A O 1
ATOM 778 N N . GLY A 1 102 ? 11.395 -15.930 -12.094 1.00 95.75 102 GLY A N 1
ATOM 779 C CA . GLY A 1 102 ? 10.197 -15.918 -12.940 1.00 95.75 102 GLY A CA 1
ATOM 780 C C . GLY A 1 102 ? 8.931 -15.457 -12.206 1.00 95.75 102 GLY A C 1
ATOM 781 O O . GLY A 1 102 ? 7.810 -15.765 -12.623 1.00 95.75 102 GLY A O 1
ATOM 782 N N . ASP A 1 103 ? 9.076 -14.707 -11.110 1.00 97.75 103 ASP A N 1
ATOM 783 C CA . ASP A 1 103 ? 7.935 -14.235 -10.319 1.00 97.75 103 ASP A CA 1
ATOM 784 C C . ASP A 1 103 ? 7.169 -13.084 -10.982 1.00 97.75 103 ASP A C 1
ATOM 786 O O . ASP A 1 103 ? 6.107 -12.699 -10.496 1.00 97.75 103 ASP A O 1
ATOM 790 N N . PHE A 1 104 ? 7.665 -12.560 -12.103 1.00 96.81 104 PHE A N 1
ATOM 791 C CA . PHE A 1 104 ? 7.043 -11.483 -12.864 1.00 96.81 104 PHE A CA 1
ATOM 792 C C . PHE A 1 104 ? 6.703 -11.917 -14.291 1.00 96.81 104 PHE A C 1
ATOM 794 O O . PHE A 1 104 ? 7.420 -12.687 -14.926 1.00 96.81 104 PHE A O 1
ATOM 801 N N . ASN A 1 105 ? 5.601 -11.378 -14.803 1.00 94.00 105 ASN A N 1
ATOM 802 C CA . ASN A 1 105 ? 5.258 -11.338 -16.215 1.00 94.00 105 ASN A CA 1
ATOM 803 C C . ASN A 1 105 ? 5.494 -9.905 -16.724 1.00 94.00 105 ASN A C 1
ATOM 805 O O . ASN A 1 105 ? 4.628 -9.037 -16.606 1.00 94.00 105 ASN A O 1
ATOM 809 N N . GLY A 1 106 ? 6.694 -9.640 -17.240 1.00 89.25 106 GLY A N 1
ATOM 810 C CA . GLY A 1 106 ? 7.154 -8.288 -17.562 1.00 89.25 106 GLY A CA 1
ATOM 811 C C . GLY A 1 106 ? 7.901 -7.647 -16.392 1.00 89.25 106 GLY A C 1
ATOM 812 O O . GLY A 1 106 ? 8.621 -8.327 -15.669 1.00 89.25 106 GLY A O 1
ATOM 813 N N . THR A 1 107 ? 7.772 -6.330 -16.227 1.00 83.94 107 THR A N 1
ATOM 814 C CA . THR A 1 107 ? 8.580 -5.558 -15.264 1.00 83.94 107 THR A CA 1
ATOM 815 C C . THR A 1 107 ? 7.928 -5.369 -13.900 1.00 83.94 107 THR A C 1
ATOM 817 O O . THR A 1 107 ? 8.637 -5.324 -12.902 1.00 83.94 107 THR A O 1
ATOM 820 N N . VAL A 1 108 ? 6.600 -5.236 -13.839 1.00 89.31 108 VAL A N 1
ATOM 821 C CA . VAL A 1 108 ? 5.893 -4.873 -12.592 1.00 89.31 108 VAL A CA 1
ATOM 822 C C . VAL A 1 108 ? 4.737 -5.802 -12.234 1.00 89.31 108 VAL A C 1
ATOM 824 O O . VAL A 1 108 ? 4.285 -5.803 -11.093 1.00 89.31 108 VAL A O 1
ATOM 827 N N . HIS A 1 109 ? 4.251 -6.605 -13.182 1.00 94.56 109 HIS A N 1
ATOM 828 C CA . HIS A 1 109 ? 3.126 -7.504 -12.947 1.00 94.56 109 HIS A CA 1
ATOM 829 C C . HIS A 1 109 ? 3.630 -8.864 -12.462 1.00 94.56 109 HIS A C 1
ATOM 831 O O . HIS A 1 109 ? 4.442 -9.471 -13.161 1.00 94.56 109 HIS A O 1
ATOM 837 N N . PRO A 1 110 ? 3.168 -9.380 -11.310 1.00 96.56 110 PRO A N 1
ATOM 838 C CA . PRO A 1 110 ? 3.523 -10.726 -10.888 1.00 96.56 110 PRO A CA 1
ATOM 839 C C . PRO A 1 110 ? 3.028 -11.790 -11.881 1.00 96.56 110 PRO A C 1
ATOM 841 O O . PRO A 1 110 ? 1.969 -11.662 -12.496 1.00 96.56 110 PRO A O 1
ATOM 844 N N . SER A 1 111 ? 3.791 -12.868 -12.033 1.00 98.00 111 SER A N 1
ATOM 845 C CA . SER A 1 111 ? 3.347 -14.085 -12.714 1.00 98.00 111 SER A CA 1
ATOM 846 C C . SER A 1 111 ? 2.383 -14.872 -11.817 1.00 98.00 111 SER A C 1
ATOM 848 O O . SER A 1 111 ? 2.218 -14.575 -10.633 1.00 98.00 111 SER A O 1
ATOM 850 N N . SER A 1 112 ? 1.767 -15.941 -12.330 1.00 98.06 112 SER A N 1
ATOM 851 C CA . SER A 1 112 ? 0.946 -16.834 -11.495 1.00 98.06 112 SER A CA 1
ATOM 852 C C . SER A 1 112 ? 1.737 -17.490 -10.353 1.00 98.06 112 SER A C 1
ATOM 854 O O . SER A 1 112 ? 1.155 -17.893 -9.350 1.00 98.06 112 SER A O 1
ATOM 856 N N . GLN A 1 113 ? 3.057 -17.644 -10.492 1.00 97.75 113 GLN A N 1
ATOM 857 C CA . GLN A 1 113 ? 3.928 -18.079 -9.397 1.00 97.75 113 GLN A CA 1
ATOM 858 C C . GLN A 1 113 ? 4.161 -16.946 -8.398 1.00 97.75 113 GLN A C 1
ATOM 860 O O . GLN A 1 113 ? 4.002 -17.168 -7.200 1.00 97.75 113 GLN A O 1
ATOM 865 N N . GLY A 1 114 ? 4.466 -15.739 -8.878 1.00 98.12 114 GLY A N 1
ATOM 866 C CA . GLY A 1 114 ? 4.646 -14.581 -8.008 1.00 98.12 114 GLY A CA 1
ATOM 867 C C . GLY A 1 114 ? 3.401 -14.287 -7.171 1.00 98.12 114 GLY A C 1
ATOM 868 O O . GLY A 1 114 ? 3.489 -14.129 -5.958 1.00 98.12 114 GLY A O 1
ATOM 869 N N . HIS A 1 115 ? 2.213 -14.337 -7.781 1.00 98.38 115 HIS A N 1
ATOM 870 C CA . HIS A 1 115 ? 0.947 -14.217 -7.053 1.00 98.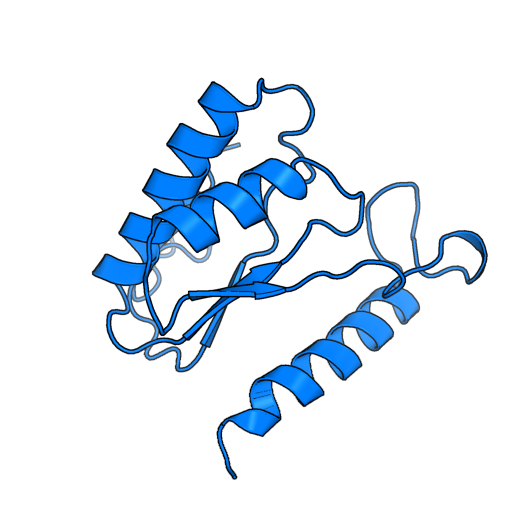38 115 HIS A CA 1
ATOM 871 C C . HIS A 1 115 ? 0.786 -15.269 -5.947 1.00 98.38 115 HIS A C 1
ATOM 873 O O . HIS A 1 115 ? 0.301 -14.926 -4.872 1.00 98.38 115 HIS A O 1
ATOM 879 N N . ARG A 1 116 ? 1.215 -16.520 -6.173 1.00 98.44 116 ARG A N 1
ATOM 880 C CA . ARG A 1 116 ? 1.192 -17.566 -5.136 1.00 98.44 116 ARG A CA 1
ATOM 881 C C . ARG A 1 116 ? 2.142 -17.238 -3.984 1.00 98.44 116 ARG A C 1
ATOM 883 O O . ARG A 1 116 ? 1.700 -17.255 -2.844 1.00 98.44 116 ARG A O 1
ATOM 890 N N . LYS A 1 117 ? 3.383 -16.825 -4.273 1.00 98.19 117 LYS A N 1
ATOM 891 C CA . LYS A 1 117 ? 4.342 -16.393 -3.236 1.00 98.19 117 LYS A CA 1
ATOM 892 C C . LYS A 1 117 ? 3.783 -15.251 -2.378 1.00 98.19 117 LYS A C 1
ATOM 894 O O . LYS A 1 117 ? 3.866 -15.309 -1.155 1.00 98.19 117 LYS A O 1
ATOM 899 N N . VAL A 1 118 ? 3.187 -14.228 -3.000 1.00 98.06 118 VAL A N 1
ATOM 900 C CA . VAL A 1 118 ? 2.543 -13.119 -2.268 1.00 98.06 118 VAL A CA 1
ATOM 901 C C . VAL A 1 118 ? 1.385 -13.624 -1.410 1.00 98.06 118 VAL A C 1
ATOM 903 O O . VAL A 1 118 ? 1.257 -13.202 -0.264 1.00 98.06 118 VAL A O 1
ATOM 906 N N . ALA A 1 119 ? 0.542 -14.506 -1.953 1.00 98.06 119 ALA A N 1
ATOM 907 C CA . ALA A 1 119 ? -0.596 -15.053 -1.225 1.00 98.06 119 ALA A CA 1
ATOM 908 C C . ALA A 1 119 ? -0.148 -15.818 0.028 1.00 98.06 119 ALA A C 1
ATOM 910 O O . ALA A 1 119 ? -0.689 -15.554 1.097 1.00 98.06 119 ALA A O 1
ATOM 911 N N . ASP A 1 120 ? 0.872 -16.673 -0.075 1.00 97.62 120 ASP A N 1
ATOM 912 C CA . ASP A 1 120 ? 1.409 -17.427 1.066 1.00 97.62 120 ASP A CA 1
ATOM 913 C C . ASP A 1 120 ? 1.893 -16.479 2.180 1.00 97.62 120 ASP A C 1
ATOM 915 O O . ASP A 1 120 ? 1.516 -16.626 3.342 1.00 97.62 120 ASP A O 1
ATOM 919 N N . ARG A 1 121 ? 2.640 -15.425 1.819 1.00 97.12 121 ARG A N 1
ATOM 920 C CA . ARG A 1 121 ? 3.107 -14.405 2.775 1.00 97.12 121 ARG A CA 1
ATOM 921 C C . ARG A 1 121 ? 1.963 -13.626 3.423 1.00 97.12 121 ARG A C 1
ATOM 923 O O . ARG A 1 121 ? 2.022 -13.328 4.614 1.00 97.12 121 ARG A O 1
ATOM 930 N N . LEU A 1 122 ? 0.934 -13.271 2.653 1.00 96.56 122 LEU A N 1
ATOM 931 C CA . LEU A 1 122 ? -0.236 -12.569 3.179 1.00 96.56 122 LEU A CA 1
ATOM 932 C C . LEU A 1 122 ? -1.050 -13.459 4.119 1.00 96.56 122 LEU A C 1
ATOM 934 O O . LEU A 1 122 ? -1.469 -12.981 5.166 1.00 96.56 122 LEU A O 1
ATOM 938 N N . ILE A 1 123 ? -1.241 -14.738 3.788 1.00 95.81 123 ILE A N 1
ATOM 939 C CA . ILE A 1 123 ? -1.946 -15.695 4.652 1.00 95.81 123 ILE A CA 1
ATOM 940 C C . ILE A 1 123 ? -1.263 -15.776 6.021 1.00 95.81 123 ILE A C 1
ATOM 942 O O . ILE A 1 123 ? -1.947 -15.669 7.037 1.00 95.81 123 ILE A O 1
ATOM 946 N N . ASP A 1 124 ? 0.069 -15.861 6.059 1.00 93.56 124 ASP A N 1
ATOM 947 C CA . ASP A 1 124 ? 0.829 -15.872 7.315 1.00 93.56 124 ASP A CA 1
ATOM 948 C C . ASP A 1 124 ? 0.620 -14.591 8.145 1.00 93.56 124 ASP A C 1
ATOM 950 O O . ASP A 1 124 ? 0.541 -14.644 9.374 1.00 93.56 124 ASP A O 1
ATOM 954 N N . LEU A 1 125 ? 0.518 -13.425 7.496 1.00 92.75 125 LEU A N 1
ATOM 955 C CA . LEU A 1 125 ? 0.264 -12.148 8.175 1.00 92.75 125 LEU A CA 1
ATOM 956 C C . LEU A 1 125 ? -1.165 -12.036 8.716 1.00 92.75 125 LEU A C 1
ATOM 958 O O . LEU A 1 125 ? -1.364 -11.463 9.789 1.00 92.75 125 LEU A O 1
ATOM 962 N N . LEU A 1 126 ? -2.141 -12.576 7.986 1.00 92.12 126 LEU A N 1
ATOM 963 C CA . LEU A 1 126 ? -3.550 -12.581 8.378 1.00 92.12 126 LEU A CA 1
ATOM 964 C C . LEU A 1 126 ? -3.812 -13.591 9.506 1.00 92.12 126 LEU A C 1
ATOM 966 O O . LEU A 1 126 ? -4.541 -13.295 10.446 1.00 92.12 126 LEU A O 1
ATOM 970 N N . ALA A 1 127 ? -3.158 -14.755 9.480 1.00 86.12 127 ALA A N 1
ATOM 971 C CA . ALA A 1 127 ? -3.338 -15.803 10.487 1.00 86.12 127 ALA A CA 1
ATOM 972 C C . ALA A 1 127 ? -2.888 -15.397 11.904 1.00 86.12 127 ALA A C 1
ATOM 974 O O . ALA A 1 127 ? -3.369 -15.972 12.883 1.00 86.12 127 ALA A O 1
ATOM 975 N N . LYS A 1 128 ? 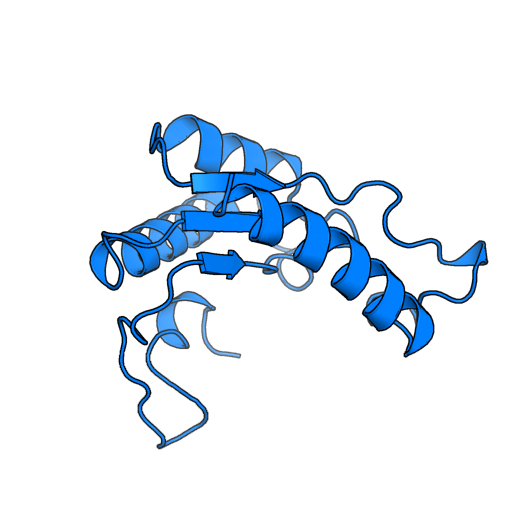-2.016 -14.385 12.037 1.00 67.44 128 LYS A N 1
ATOM 976 C CA . LYS A 1 128 ? -1.607 -13.816 13.336 1.00 67.44 128 LYS A CA 1
ATOM 977 C C . LYS A 1 128 ? -2.773 -13.241 14.157 1.00 67.44 128 LYS A C 1
ATOM 979 O O . LYS A 1 128 ? -2.578 -12.956 15.329 1.00 67.44 128 LYS A O 1
ATOM 984 N N . GLU A 1 129 ? -3.960 -13.068 13.576 1.00 56.22 129 GLU A N 1
ATOM 985 C CA . GLU A 1 129 ? -5.153 -12.548 14.265 1.00 56.22 129 GLU A CA 1
ATOM 986 C C . GLU A 1 129 ? -5.917 -13.582 15.099 1.00 56.22 129 GLU A C 1
ATOM 988 O O . GLU A 1 129 ? -6.760 -13.205 15.910 1.00 56.22 129 GLU A O 1
ATOM 993 N N . HIS A 1 130 ? -5.644 -14.875 14.913 1.00 47.00 130 HIS A N 1
ATOM 994 C CA . HIS A 1 130 ? -6.392 -15.954 15.567 1.00 47.00 130 HIS A CA 1
ATOM 995 C C . HIS A 1 130 ? -5.631 -16.652 16.709 1.00 47.00 130 HIS A C 1
ATOM 997 O O . HIS A 1 130 ? -6.071 -17.710 17.163 1.00 47.00 130 HIS A O 1
ATOM 1003 N N . GLN A 1 131 ? -4.509 -16.089 17.169 1.00 36.56 131 GLN A N 1
ATOM 1004 C CA . GLN A 1 131 ? -3.733 -16.571 18.324 1.00 36.56 131 GLN A CA 1
ATOM 1005 C C . GLN A 1 131 ? -3.766 -15.556 19.463 1.00 36.56 131 GLN A C 1
ATOM 1007 O O . GLN A 1 131 ? -3.876 -16.008 20.624 1.00 36.56 131 GLN A O 1
#